Protein AF-A0A5C2LKW9-F1 (afdb_monomer_lite)

Organism: Klebsiella pneumoniae (NCBI:txid573)

Sequence (84 aa):
MADLDDIKEGKDFGIDRPQQNTLYTLKGCGSLDWGMQSRLARIFNPHSNRLVMLAFDHGYFRGQPPGWSVSTCRLRRCLPTPTC

Foldseek 3Di:
DDDPPPPPPDDDPVPVDDDDDDAQPQPPCRPPDPVVSVVLCVQAPSVPRDHDDDDDCVCVPPPDDPPCPPVPPPVVVVDPDDDD

Secondary structure (DSSP, 8-state):
---GGGGSSS----TTSPPPPPP--STT-TTS-HHHHHHHHHHS-TTT---------THHHH---TT-TTHHHHGGGTSPP---

Radius of gyration: 24.99 Å; chains: 1; bounding box: 48×21×79 Å

Structure (mmCIF, N/CA/C/O backbone):
data_AF-A0A5C2LKW9-F1
#
_entry.id   AF-A0A5C2LKW9-F1
#
loop_
_atom_site.group_PDB
_atom_site.id
_atom_site.type_symbol
_atom_site.label_atom_id
_atom_site.label_alt_id
_atom_site.label_comp_id
_atom_site.label_asym_id
_atom_site.label_entity_id
_atom_site.label_seq_id
_atom_site.pdbx_PDB_ins_code
_atom_site.Cartn_x
_atom_site.Cartn_y
_atom_site.Cartn_z
_atom_site.occupancy
_atom_site.B_iso_or_equiv
_atom_site.auth_seq_id
_atom_site.auth_comp_id
_atom_site.auth_asym_id
_atom_site.auth_atom_id
_atom_site.pdbx_PDB_model_num
ATOM 1 N N . MET A 1 1 ? -12.188 -9.359 55.045 1.00 45.78 1 MET A N 1
ATOM 2 C CA . MET A 1 1 ? -12.158 -9.618 53.593 1.00 45.78 1 MET A CA 1
ATOM 3 C C . MET A 1 1 ? -11.861 -8.281 52.957 1.00 45.78 1 MET A C 1
ATOM 5 O O . MET A 1 1 ? -12.633 -7.369 53.198 1.00 45.78 1 MET A O 1
ATOM 9 N N . ALA A 1 2 ? -10.687 -8.126 52.344 1.00 48.28 2 ALA A N 1
ATOM 10 C CA . ALA A 1 2 ? -10.270 -6.854 51.765 1.00 48.28 2 ALA A CA 1
ATOM 11 C C .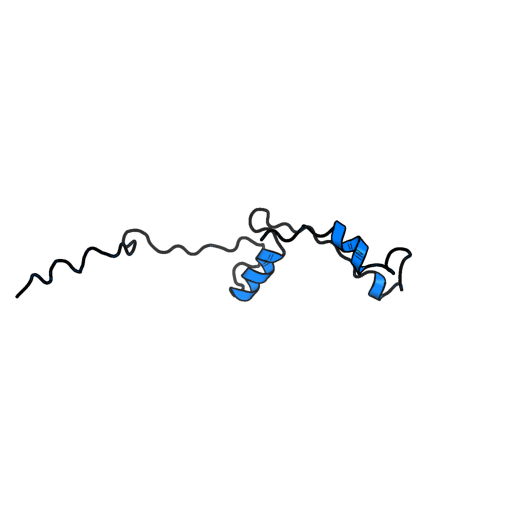 ALA A 1 2 ? -11.112 -6.551 50.521 1.00 48.28 2 ALA A C 1
ATOM 13 O O . ALA A 1 2 ? -11.378 -7.464 49.735 1.00 48.28 2 ALA A O 1
ATOM 14 N N . ASP A 1 3 ? -11.534 -5.294 50.421 1.00 54.34 3 ASP A N 1
ATOM 15 C CA . ASP A 1 3 ? -12.280 -4.684 49.329 1.00 54.34 3 ASP A CA 1
ATOM 16 C C . ASP A 1 3 ? -11.812 -5.179 47.958 1.00 54.34 3 ASP A C 1
ATOM 18 O O . ASP A 1 3 ? -10.675 -4.978 47.535 1.00 54.34 3 ASP A O 1
ATOM 22 N N . LEU A 1 4 ? -12.724 -5.848 47.257 1.00 58.81 4 LEU A N 1
ATOM 23 C CA . LEU A 1 4 ? -12.558 -6.289 45.871 1.00 58.81 4 LEU A CA 1
ATOM 24 C C . LEU A 1 4 ? -12.828 -5.146 44.871 1.00 58.81 4 LEU A C 1
ATOM 26 O O . LEU A 1 4 ? -12.870 -5.389 43.663 1.00 58.81 4 LEU A O 1
ATOM 30 N N . ASP A 1 5 ? -13.009 -3.917 45.363 1.00 53.66 5 ASP A N 1
ATOM 31 C CA . ASP A 1 5 ? -13.425 -2.750 44.582 1.00 53.66 5 ASP A CA 1
ATOM 32 C C . ASP A 1 5 ? -12.253 -1.970 43.953 1.00 53.66 5 ASP A C 1
ATOM 34 O O . ASP A 1 5 ? -12.471 -1.178 43.042 1.00 53.66 5 ASP A O 1
ATOM 38 N N . ASP A 1 6 ? -10.999 -2.271 44.314 1.00 51.44 6 ASP A N 1
ATOM 39 C CA . ASP A 1 6 ? -9.805 -1.543 43.835 1.00 51.44 6 ASP A CA 1
ATOM 40 C C . ASP A 1 6 ? -9.199 -2.064 42.509 1.00 51.44 6 ASP A C 1
ATOM 42 O O . ASP A 1 6 ? -8.163 -1.587 42.047 1.00 51.44 6 ASP A O 1
ATOM 46 N N . ILE A 1 7 ? -9.800 -3.072 41.859 1.00 53.69 7 ILE A N 1
ATOM 47 C CA . ILE A 1 7 ? -9.172 -3.763 40.703 1.00 53.69 7 ILE A CA 1
ATOM 48 C C . ILE A 1 7 ? -9.829 -3.408 39.351 1.00 53.69 7 ILE A C 1
ATOM 50 O O . ILE A 1 7 ? -9.372 -3.852 38.295 1.00 53.69 7 ILE A O 1
ATOM 54 N N . LYS A 1 8 ? -10.885 -2.583 39.320 1.00 56.41 8 LYS A N 1
ATOM 55 C CA . LYS A 1 8 ? -11.636 -2.320 38.071 1.00 56.41 8 LYS A CA 1
ATOM 56 C C . LYS A 1 8 ? -11.273 -1.032 37.322 1.00 56.41 8 LYS A C 1
ATOM 58 O O . LYS A 1 8 ? -11.563 -0.951 36.130 1.00 56.41 8 LYS A O 1
ATOM 63 N N . GLU A 1 9 ? -10.579 -0.077 37.933 1.00 60.06 9 GLU A N 1
ATOM 64 C CA . GLU A 1 9 ? -10.336 1.260 37.353 1.00 60.06 9 GLU A CA 1
ATOM 65 C C . GLU A 1 9 ? -9.007 1.389 36.583 1.00 60.06 9 GLU A C 1
ATOM 67 O O . GLU A 1 9 ? -8.284 2.371 36.709 1.00 60.06 9 GLU A O 1
ATOM 72 N N . GLY A 1 10 ? -8.635 0.385 35.783 1.00 62.75 10 GLY A N 1
ATOM 73 C CA . GLY A 1 10 ? -7.297 0.343 35.168 1.00 62.75 10 GLY A CA 1
ATOM 74 C C . GLY A 1 10 ? -7.223 0.351 33.643 1.00 62.75 10 GLY A C 1
ATOM 75 O O . GLY A 1 10 ? -6.116 0.370 33.104 1.00 62.75 10 GLY A O 1
ATOM 76 N N . LYS A 1 11 ? -8.342 0.259 32.917 1.00 69.31 11 LYS A N 1
ATOM 77 C CA . LYS A 1 11 ? -8.309 0.125 31.451 1.00 69.31 11 LYS A CA 1
ATOM 78 C C . LYS A 1 11 ? -9.371 0.995 30.790 1.00 69.31 11 LYS A C 1
ATOM 80 O O . LYS A 1 11 ? -10.553 0.673 30.815 1.00 69.31 11 LYS A O 1
ATOM 85 N N . ASP A 1 12 ? -8.917 2.080 30.172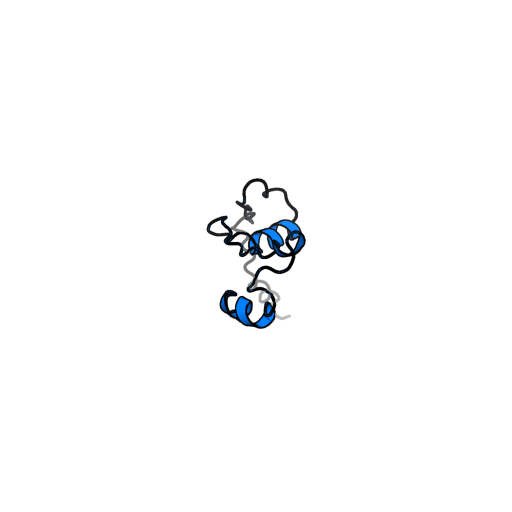 1.00 77.06 12 ASP A N 1
ATOM 86 C CA . ASP A 1 12 ? -9.706 2.844 29.212 1.00 77.06 12 ASP A CA 1
ATOM 87 C C . ASP A 1 12 ? -9.800 2.037 27.908 1.00 77.06 12 ASP A C 1
ATOM 89 O O . ASP A 1 12 ? -8.829 1.897 27.162 1.00 77.06 12 ASP A O 1
ATOM 93 N N . PHE A 1 13 ? -10.968 1.438 27.675 1.00 77.31 13 PHE A N 1
ATOM 94 C CA . PHE A 1 13 ? -11.264 0.662 26.470 1.00 77.31 13 PHE A CA 1
ATOM 95 C C . PHE A 1 13 ? -11.810 1.530 25.329 1.00 77.31 13 PHE A C 1
ATOM 97 O O . PHE A 1 13 ? -12.157 0.991 24.278 1.00 77.31 13 PHE A O 1
ATOM 104 N N . GLY A 1 14 ? -11.913 2.852 25.520 1.00 80.38 14 GLY A N 1
ATOM 105 C CA . GLY A 1 14 ? -12.426 3.767 24.505 1.00 80.38 14 GLY A CA 1
ATOM 106 C C . GLY A 1 14 ? -13.872 3.472 24.102 1.00 80.38 14 GLY A C 1
ATOM 107 O O . GLY A 1 14 ? -14.200 3.590 22.926 1.00 80.38 14 GLY A O 1
ATOM 108 N N . ILE A 1 15 ? -14.728 3.080 25.055 1.00 81.50 15 ILE A N 1
ATOM 109 C CA . ILE A 1 15 ? -16.130 2.670 24.823 1.00 81.50 15 ILE A CA 1
ATOM 110 C C . ILE A 1 15 ? -16.934 3.777 24.112 1.00 81.50 15 ILE A C 1
ATOM 112 O O . ILE A 1 15 ? -17.813 3.486 23.304 1.00 81.50 15 ILE A O 1
ATOM 116 N N . ASP A 1 16 ? -16.569 5.042 24.334 1.00 86.81 16 ASP A N 1
ATOM 117 C CA . ASP A 1 16 ? -17.198 6.211 23.709 1.00 86.81 16 ASP A CA 1
ATOM 118 C C . ASP A 1 16 ? -16.758 6.459 22.253 1.00 86.81 16 ASP A C 1
ATOM 120 O O . ASP A 1 16 ? -17.308 7.330 21.574 1.00 86.81 16 ASP A O 1
ATOM 124 N N . ARG A 1 17 ? -15.746 5.735 21.750 1.00 84.00 17 ARG A N 1
ATOM 125 C CA . ARG A 1 17 ? -15.197 5.922 20.400 1.00 84.00 17 ARG A CA 1
ATOM 126 C C . ARG A 1 17 ? -15.344 4.643 19.575 1.00 84.00 17 ARG A C 1
ATOM 128 O O . ARG A 1 17 ? -14.589 3.694 19.781 1.00 84.00 17 ARG A O 1
ATOM 135 N N . PRO A 1 18 ? -16.250 4.609 18.583 1.00 86.56 18 PRO A N 1
ATOM 136 C CA . PRO A 1 18 ? -16.360 3.451 17.708 1.00 86.56 18 PRO A CA 1
ATOM 137 C C . PRO A 1 18 ? -15.069 3.265 16.901 1.00 86.56 18 PRO A C 1
ATOM 139 O O . PRO A 1 18 ? -14.517 4.230 16.365 1.00 86.56 18 PRO A O 1
ATOM 142 N N . GLN A 1 19 ? -14.612 2.017 16.779 1.00 84.56 19 GLN A N 1
ATOM 143 C CA . GLN A 1 19 ? -13.476 1.659 15.934 1.00 84.56 19 GLN A CA 1
ATOM 144 C C . GLN A 1 19 ? -13.756 2.069 14.481 1.00 84.56 19 GLN A C 1
ATOM 146 O O . GLN A 1 19 ? -14.747 1.656 13.883 1.00 84.56 19 GLN A O 1
ATOM 151 N N . GLN A 1 20 ? -12.860 2.869 13.906 1.00 85.00 20 GLN A N 1
ATOM 152 C CA . GLN A 1 20 ? -12.924 3.291 12.509 1.00 85.00 20 GLN A CA 1
ATOM 153 C C . GLN A 1 20 ? -11.924 2.487 11.680 1.00 85.00 20 GLN A C 1
ATOM 155 O O . GLN A 1 20 ? -10.792 2.264 12.110 1.00 85.00 20 GLN A O 1
ATOM 160 N N . ASN A 1 21 ? -12.329 2.066 10.481 1.00 81.50 21 ASN A N 1
ATOM 161 C CA . ASN A 1 21 ? -11.412 1.441 9.534 1.00 81.50 21 ASN A CA 1
ATOM 162 C C . ASN A 1 21 ? -10.657 2.517 8.744 1.00 81.50 21 ASN A C 1
ATOM 164 O O . ASN A 1 21 ? -11.259 3.476 8.257 1.00 81.50 21 ASN A O 1
ATOM 168 N N . THR A 1 22 ? -9.346 2.354 8.586 1.00 79.12 22 THR A N 1
ATOM 169 C CA . THR A 1 22 ? -8.538 3.241 7.748 1.00 79.12 22 THR A CA 1
ATOM 170 C C . THR A 1 22 ? -8.605 2.776 6.296 1.00 79.12 22 THR A C 1
ATOM 172 O O . THR A 1 22 ? -8.298 1.634 5.962 1.00 79.12 22 THR A O 1
ATOM 175 N N . LEU A 1 23 ? -9.039 3.666 5.403 1.00 79.25 23 LEU A N 1
ATOM 176 C CA . LEU A 1 23 ? -9.166 3.350 3.982 1.00 79.25 23 LEU A CA 1
ATOM 177 C C . LEU A 1 23 ? -7.806 3.433 3.282 1.00 79.25 23 LEU A C 1
ATOM 179 O O . LEU A 1 23 ? -7.075 4.414 3.433 1.00 79.25 23 LEU A O 1
ATOM 183 N N . TYR A 1 24 ? -7.498 2.438 2.450 1.00 79.62 24 TYR A N 1
ATOM 184 C CA . TYR A 1 24 ? -6.350 2.495 1.551 1.00 79.62 24 TYR A CA 1
ATOM 185 C C . TYR A 1 24 ? -6.707 3.312 0.303 1.00 79.62 24 TYR A C 1
ATOM 187 O O . TYR A 1 24 ? -7.557 2.917 -0.495 1.00 79.62 24 TYR A O 1
ATOM 195 N N . THR A 1 25 ? -6.077 4.478 0.147 1.00 83.81 25 THR A N 1
ATOM 196 C CA . THR A 1 25 ? -6.456 5.491 -0.858 1.00 83.81 25 THR A CA 1
ATOM 197 C C . THR A 1 25 ? -5.822 5.277 -2.233 1.00 83.81 25 THR A C 1
ATOM 199 O O . THR A 1 25 ? -6.149 5.998 -3.180 1.00 83.81 25 THR A O 1
ATOM 202 N N . LEU A 1 26 ? -4.930 4.290 -2.379 1.00 81.81 26 LEU A N 1
ATOM 203 C CA . LEU A 1 26 ? -4.299 3.996 -3.660 1.00 81.81 26 LEU A CA 1
ATOM 204 C C . LEU A 1 26 ? -5.348 3.492 -4.661 1.00 81.81 26 LEU A C 1
ATOM 206 O O . LEU A 1 26 ? -6.137 2.585 -4.381 1.00 81.81 26 LEU A O 1
ATOM 210 N N . LYS A 1 27 ? -5.336 4.085 -5.859 1.00 82.44 27 LYS A N 1
ATOM 211 C CA . LYS A 1 27 ? -6.320 3.823 -6.914 1.00 82.44 27 LYS A CA 1
ATOM 212 C C . LYS A 1 27 ? -6.459 2.320 -7.187 1.00 82.44 27 LYS A C 1
ATOM 214 O O . LYS A 1 27 ? -5.481 1.644 -7.491 1.00 82.44 27 LYS A O 1
ATOM 219 N N . GLY A 1 28 ? -7.691 1.814 -7.100 1.00 81.19 28 GLY A N 1
ATOM 220 C CA . GLY A 1 28 ? -8.025 0.418 -7.409 1.00 81.19 28 GLY A CA 1
ATOM 221 C C . GLY A 1 28 ? -7.539 -0.618 -6.390 1.00 81.19 28 GLY A C 1
ATOM 222 O O . GLY A 1 28 ? -7.735 -1.806 -6.612 1.00 81.19 28 GLY A O 1
ATOM 223 N N . CYS A 1 29 ? -6.939 -0.196 -5.273 1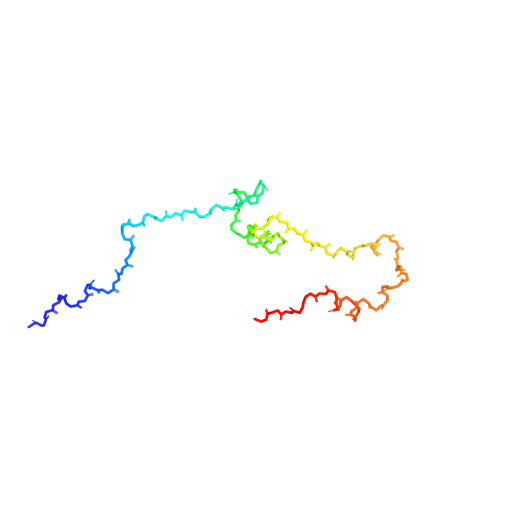.00 82.31 29 CYS A N 1
ATOM 224 C CA . CYS A 1 29 ? -6.315 -1.098 -4.302 1.00 82.31 29 CYS A CA 1
ATOM 225 C C . CYS A 1 29 ? -7.086 -1.218 -2.975 1.00 82.31 29 CYS A C 1
ATOM 227 O O . CYS A 1 29 ? -6.594 -1.842 -2.039 1.00 82.31 29 CYS A O 1
ATOM 229 N N . GLY A 1 30 ? -8.293 -0.650 -2.883 1.00 79.38 30 GLY A N 1
ATOM 230 C CA . GLY A 1 30 ? -9.074 -0.590 -1.639 1.00 79.38 30 GLY A CA 1
ATOM 231 C C . GLY A 1 30 ? -9.652 -1.927 -1.150 1.00 79.38 30 GLY A C 1
ATOM 232 O O . GLY A 1 30 ? -10.018 -2.028 0.013 1.00 79.38 30 GLY A O 1
ATOM 233 N N . SER A 1 31 ? -9.710 -2.952 -2.009 1.00 82.25 31 SER A N 1
ATOM 234 C CA . SER A 1 31 ? -10.221 -4.299 -1.679 1.00 82.25 31 SER A CA 1
ATOM 235 C C . SER A 1 31 ? -9.120 -5.371 -1.662 1.00 82.25 31 SER A C 1
ATOM 237 O O . SER A 1 31 ? -9.412 -6.566 -1.707 1.00 82.25 31 SER A O 1
ATOM 239 N N . LEU A 1 32 ? -7.848 -4.963 -1.657 1.00 83.44 32 LEU A N 1
ATOM 240 C CA . LEU A 1 32 ? -6.725 -5.895 -1.567 1.00 83.44 32 LEU A CA 1
ATOM 241 C C . LEU A 1 32 ? -6.505 -6.343 -0.122 1.00 83.44 32 LEU A C 1
ATOM 243 O O . LEU A 1 32 ? -6.708 -5.565 0.804 1.00 83.44 32 LEU A O 1
ATOM 247 N N . ASP A 1 33 ? -6.024 -7.571 0.051 1.00 84.88 33 ASP A N 1
ATOM 248 C CA . ASP A 1 33 ? -5.614 -8.091 1.355 1.00 84.88 33 ASP A CA 1
ATOM 249 C C . ASP A 1 33 ? -4.480 -7.244 1.967 1.00 84.88 33 ASP A C 1
ATOM 251 O O . ASP A 1 33 ? -3.687 -6.621 1.243 1.00 84.88 33 ASP A O 1
ATOM 255 N N . TRP A 1 34 ? -4.361 -7.239 3.296 1.00 86.06 34 TRP A N 1
ATOM 256 C CA . TRP A 1 34 ? -3.402 -6.396 4.017 1.00 86.06 34 TRP A CA 1
ATOM 257 C C . TRP A 1 34 ? -1.964 -6.610 3.526 1.00 86.06 34 TRP A C 1
ATOM 259 O O . TRP A 1 34 ? -1.205 -5.657 3.340 1.00 86.06 34 TRP A O 1
ATOM 269 N N . GLY A 1 35 ? -1.598 -7.859 3.216 1.00 88.00 35 GLY A N 1
ATOM 270 C CA . GLY A 1 35 ? -0.265 -8.192 2.707 1.00 88.00 35 GLY A CA 1
ATOM 271 C C . GLY A 1 35 ? 0.052 -7.582 1.334 1.00 88.00 35 GLY A C 1
ATOM 272 O O . GLY A 1 35 ? 1.217 -7.324 1.022 1.00 88.00 35 GLY A O 1
ATOM 273 N N . MET A 1 36 ? -0.957 -7.334 0.497 1.00 86.81 36 MET A N 1
ATOM 274 C CA . MET A 1 36 ? -0.778 -6.634 -0.779 1.00 86.81 36 MET A CA 1
ATOM 275 C C . MET A 1 36 ? -0.727 -5.119 -0.573 1.00 86.81 36 MET A C 1
ATOM 277 O O . MET A 1 36 ? 0.169 -4.470 -1.117 1.00 86.81 36 MET A O 1
ATOM 281 N N . GLN A 1 37 ? -1.600 -4.570 0.275 1.00 85.56 37 GLN A N 1
ATOM 282 C CA . GLN A 1 37 ? -1.585 -3.143 0.617 1.00 85.56 37 GLN A CA 1
ATOM 283 C C . GLN A 1 37 ? -0.252 -2.720 1.259 1.00 85.56 37 GLN A C 1
ATOM 285 O O . GLN A 1 37 ? 0.322 -1.702 0.876 1.00 85.56 37 GLN A O 1
ATOM 290 N N . SER A 1 38 ? 0.302 -3.541 2.158 1.00 87.81 38 SER A N 1
ATOM 291 C CA . SER A 1 38 ? 1.596 -3.297 2.813 1.00 87.81 38 SER A CA 1
ATOM 292 C C . SER A 1 38 ? 2.762 -3.239 1.815 1.00 87.81 38 SER A C 1
ATOM 294 O O . SER A 1 38 ? 3.616 -2.354 1.888 1.00 87.81 38 SER A O 1
ATOM 296 N N . ARG A 1 39 ? 2.785 -4.136 0.819 1.00 87.62 39 ARG A N 1
ATOM 297 C CA . ARG A 1 39 ? 3.811 -4.108 -0.240 1.00 87.62 39 ARG A CA 1
ATOM 298 C C . ARG A 1 39 ? 3.668 -2.879 -1.132 1.00 87.62 39 ARG A C 1
ATOM 300 O O . ARG A 1 39 ? 4.669 -2.236 -1.439 1.00 87.62 39 ARG A O 1
ATOM 307 N N . LEU A 1 40 ? 2.440 -2.532 -1.514 1.00 86.50 40 LEU A N 1
ATOM 308 C CA . LEU A 1 40 ? 2.168 -1.363 -2.348 1.00 86.50 40 LEU A CA 1
ATOM 309 C C . LEU A 1 40 ? 2.497 -0.051 -1.627 1.00 86.50 40 LEU A C 1
ATOM 311 O O . LEU A 1 40 ? 3.038 0.848 -2.260 1.00 86.50 40 LEU A O 1
ATOM 315 N N . ALA A 1 41 ? 2.284 0.037 -0.312 1.00 86.06 41 ALA A N 1
ATOM 316 C CA . ALA A 1 41 ? 2.662 1.198 0.499 1.00 86.06 41 ALA A CA 1
ATOM 317 C C . ALA A 1 41 ? 4.186 1.423 0.603 1.00 86.06 41 ALA A C 1
ATOM 319 O O . ALA A 1 41 ? 4.625 2.517 0.944 1.00 86.06 41 ALA A O 1
ATOM 320 N N . ARG A 1 42 ? 5.011 0.407 0.307 1.00 85.81 42 ARG A N 1
ATOM 321 C CA . ARG A 1 42 ? 6.478 0.559 0.211 1.00 85.81 42 ARG A CA 1
ATOM 322 C C . ARG A 1 42 ? 6.931 1.063 -1.157 1.00 85.81 42 ARG A C 1
ATOM 324 O O . ARG A 1 42 ? 8.029 1.595 -1.276 1.00 85.81 42 ARG A O 1
ATOM 331 N N . ILE A 1 43 ? 6.109 0.847 -2.178 1.00 86.56 43 ILE A N 1
ATOM 332 C CA . ILE A 1 43 ? 6.360 1.276 -3.554 1.00 86.56 43 ILE A CA 1
ATOM 333 C C . ILE A 1 43 ? 5.828 2.705 -3.718 1.00 86.56 43 ILE A C 1
ATOM 335 O O . ILE A 1 43 ? 6.564 3.624 -4.055 1.00 86.56 43 ILE A O 1
ATOM 339 N N . PHE A 1 44 ? 4.553 2.920 -3.424 1.00 86.31 44 PHE A N 1
ATOM 340 C CA . PHE A 1 44 ? 3.917 4.227 -3.503 1.00 86.31 44 PHE A CA 1
ATOM 341 C C . PHE A 1 44 ? 3.961 4.905 -2.142 1.00 86.31 44 PHE A C 1
ATOM 343 O O . PHE A 1 44 ? 3.542 4.323 -1.144 1.00 86.31 44 PHE A O 1
ATOM 350 N N . ASN A 1 45 ? 4.420 6.154 -2.101 1.00 84.38 45 ASN A N 1
ATOM 351 C CA . ASN A 1 45 ? 4.381 6.936 -0.872 1.00 84.38 45 ASN A CA 1
ATOM 352 C C . ASN A 1 45 ? 2.908 7.139 -0.447 1.00 84.38 45 ASN A C 1
ATOM 354 O O . ASN A 1 45 ? 2.150 7.710 -1.234 1.00 84.38 45 ASN A O 1
ATOM 358 N N . PRO A 1 46 ? 2.491 6.729 0.768 1.00 81.19 46 PRO A N 1
ATOM 359 C CA . PRO A 1 46 ? 1.088 6.772 1.195 1.00 81.19 46 PRO A CA 1
ATOM 360 C C . PRO A 1 46 ? 0.515 8.194 1.313 1.00 81.19 46 PRO A C 1
ATOM 362 O O . PRO A 1 46 ? -0.700 8.363 1.277 1.00 81.19 46 PRO A O 1
ATOM 365 N N . HIS A 1 47 ? 1.363 9.224 1.421 1.00 83.94 47 HIS A N 1
ATOM 366 C CA . HIS A 1 47 ? 0.922 10.621 1.465 1.00 83.94 47 HIS A CA 1
ATOM 367 C C . HIS A 1 47 ? 0.639 11.195 0.075 1.00 83.94 47 HIS A C 1
ATOM 369 O O . HIS A 1 47 ? -0.283 11.989 -0.092 1.00 83.94 47 HIS A O 1
ATOM 375 N N . SER A 1 48 ? 1.444 10.826 -0.927 1.00 83.88 48 SER A N 1
ATOM 376 C CA . SER A 1 48 ? 1.368 11.411 -2.274 1.00 83.88 48 SER A CA 1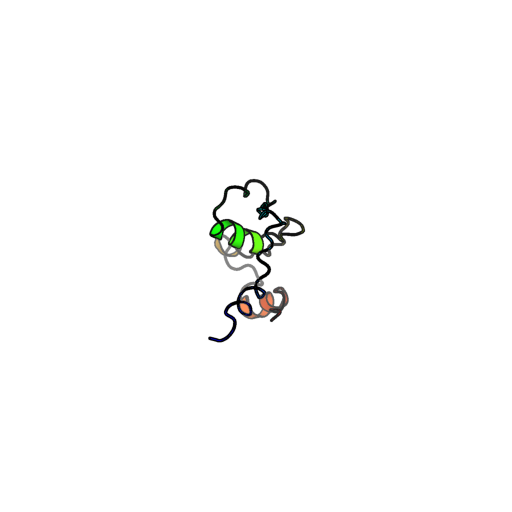
ATOM 377 C C . SER A 1 48 ? 0.807 10.464 -3.335 1.00 83.88 48 SER A C 1
ATOM 379 O O . SER A 1 48 ? 0.516 10.915 -4.443 1.00 83.88 48 SER A O 1
ATOM 381 N N . ASN A 1 49 ? 0.658 9.172 -3.020 1.00 83.38 49 ASN A N 1
ATOM 382 C CA . ASN A 1 49 ? 0.277 8.088 -3.931 1.00 83.38 49 ASN A CA 1
ATOM 383 C C . ASN A 1 49 ? 1.134 8.030 -5.211 1.00 83.38 49 ASN A C 1
ATOM 385 O O . ASN A 1 49 ? 0.676 7.604 -6.272 1.00 83.38 49 ASN A O 1
ATOM 389 N N . ARG A 1 50 ? 2.394 8.474 -5.120 1.00 84.75 50 ARG A N 1
ATOM 390 C CA 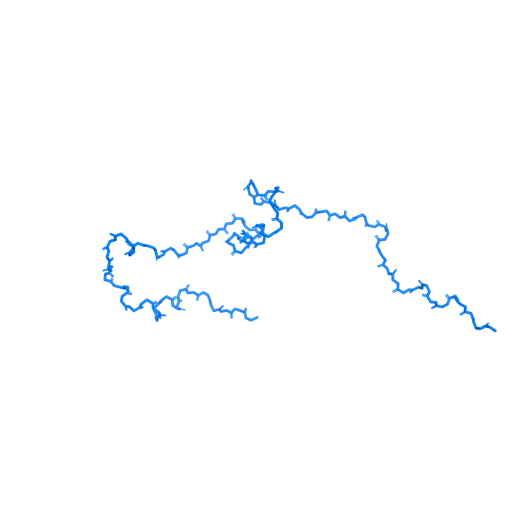. ARG A 1 50 ? 3.365 8.510 -6.224 1.00 84.75 50 ARG A CA 1
ATOM 391 C C . ARG A 1 50 ? 4.615 7.708 -5.870 1.00 84.75 50 ARG A C 1
ATOM 393 O O . ARG A 1 50 ? 4.944 7.527 -4.699 1.00 84.75 50 ARG A O 1
ATOM 400 N N . LEU A 1 51 ? 5.308 7.253 -6.908 1.00 87.06 51 LEU A N 1
ATOM 401 C CA . LEU A 1 51 ? 6.544 6.477 -6.844 1.00 87.06 51 LEU A CA 1
ATOM 402 C C . LEU A 1 51 ? 7.591 7.153 -7.735 1.00 87.06 51 LEU A C 1
ATOM 404 O O . LEU A 1 51 ? 7.287 7.537 -8.864 1.00 87.06 51 LEU A O 1
ATOM 408 N N . VAL A 1 52 ? 8.830 7.228 -7.250 1.00 84.88 52 VAL A N 1
ATOM 409 C CA . VAL A 1 52 ? 10.016 7.459 -8.084 1.00 84.88 52 VAL A CA 1
ATOM 410 C C . VAL A 1 52 ? 10.804 6.155 -8.097 1.00 84.88 52 VAL A C 1
ATOM 412 O O . VAL A 1 52 ? 11.362 5.762 -7.076 1.00 84.88 52 VAL A O 1
ATOM 415 N N . MET A 1 53 ? 10.806 5.459 -9.235 1.00 87.00 53 MET A N 1
ATOM 416 C CA . MET A 1 53 ? 11.484 4.173 -9.396 1.00 87.00 53 MET A CA 1
ATOM 417 C C . MET A 1 53 ? 12.687 4.330 -10.312 1.00 87.00 53 MET A C 1
ATOM 419 O O . MET A 1 53 ? 12.569 4.791 -11.445 1.00 87.00 53 MET A O 1
ATOM 423 N N . LEU A 1 54 ? 13.846 3.920 -9.813 1.00 87.31 54 LEU A N 1
ATOM 424 C CA . LEU A 1 54 ? 15.071 3.884 -10.587 1.00 87.31 54 LEU A CA 1
ATOM 425 C C . LEU A 1 54 ? 15.190 2.507 -11.254 1.00 87.31 54 LEU A C 1
ATOM 427 O O . LEU A 1 54 ? 15.552 1.526 -10.605 1.00 87.31 54 LEU A O 1
ATOM 431 N N . ALA A 1 55 ? 14.815 2.432 -12.531 1.00 80.31 55 ALA A N 1
ATOM 432 C CA . ALA A 1 55 ? 14.803 1.194 -13.303 1.00 80.31 55 ALA A CA 1
ATOM 433 C C . ALA A 1 55 ? 16.153 0.951 -13.994 1.00 80.31 55 ALA A C 1
ATOM 435 O O . ALA A 1 55 ? 16.681 1.806 -14.704 1.00 80.31 55 ALA A O 1
ATOM 436 N N . PHE A 1 56 ? 16.700 -0.241 -13.776 1.00 75.81 56 PHE A N 1
ATOM 437 C CA . PHE A 1 56 ? 17.954 -0.708 -14.353 1.00 75.81 56 PHE A CA 1
ATOM 438 C C . PHE A 1 56 ? 17.777 -2.159 -14.822 1.00 75.81 56 PHE A C 1
ATOM 440 O O . PHE A 1 56 ? 18.452 -3.077 -14.364 1.00 75.81 56 PHE A O 1
ATOM 447 N N . ASP A 1 57 ? 16.884 -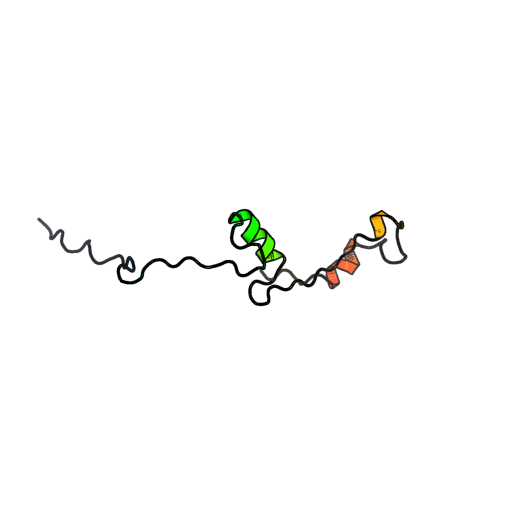2.362 -15.780 1.00 78.69 57 ASP A N 1
ATOM 448 C CA . ASP A 1 57 ? 16.590 -3.648 -16.428 1.00 78.69 57 ASP A CA 1
ATOM 449 C C . ASP A 1 57 ? 17.043 -3.687 -17.904 1.00 78.69 57 ASP A C 1
ATOM 451 O O . ASP A 1 57 ? 17.087 -4.744 -18.528 1.00 78.69 57 ASP A O 1
ATOM 455 N N . HIS A 1 58 ? 17.482 -2.553 -18.462 1.00 70.88 58 HIS A N 1
ATOM 456 C CA . HIS A 1 58 ? 17.881 -2.417 -19.871 1.00 70.88 58 HIS A CA 1
ATOM 457 C C . HIS A 1 58 ? 19.017 -3.340 -20.342 1.00 70.88 58 HIS A C 1
ATOM 459 O O . HIS A 1 58 ? 19.145 -3.574 -21.545 1.00 70.88 58 HIS A O 1
ATOM 465 N N . GLY A 1 59 ? 19.835 -3.862 -19.424 1.00 62.75 59 GLY A N 1
ATOM 466 C CA . GLY A 1 59 ? 20.879 -4.841 -19.738 1.00 62.75 59 GLY A CA 1
ATOM 467 C C . GLY A 1 59 ? 20.340 -6.231 -20.095 1.00 62.75 59 GLY A C 1
ATOM 468 O O . GLY A 1 59 ? 21.085 -7.026 -20.659 1.00 62.75 59 GLY A O 1
ATOM 469 N N . TYR A 1 60 ? 19.063 -6.520 -19.814 1.00 63.28 60 TYR A N 1
ATOM 470 C CA . TYR A 1 60 ? 18.468 -7.837 -20.056 1.00 63.28 60 TYR A CA 1
ATOM 471 C C . TYR A 1 60 ? 18.369 -8.182 -21.552 1.00 63.28 60 TYR A C 1
ATOM 473 O O . TYR A 1 60 ? 18.603 -9.323 -21.932 1.00 63.28 60 TYR A O 1
ATOM 481 N N . PHE A 1 61 ? 18.098 -7.192 -22.413 1.00 62.28 61 PHE A N 1
ATOM 482 C CA . PHE A 1 61 ? 17.954 -7.403 -23.863 1.00 62.28 61 PHE A CA 1
ATOM 483 C C . PHE A 1 61 ? 19.103 -6.830 -24.710 1.00 62.28 61 PHE A C 1
ATOM 485 O O . PHE A 1 61 ? 19.297 -7.279 -25.836 1.00 62.28 61 PHE A O 1
ATOM 492 N N . ARG A 1 62 ? 19.850 -5.823 -24.221 1.00 59.91 62 ARG A N 1
ATOM 493 C CA . ARG A 1 62 ? 20.810 -5.044 -25.041 1.00 59.91 62 ARG A CA 1
ATOM 494 C C . ARG A 1 62 ? 22.293 -5.345 -24.788 1.00 59.91 62 ARG A C 1
ATOM 496 O O . ARG A 1 62 ? 23.146 -4.648 -25.333 1.00 59.91 62 ARG A O 1
ATOM 503 N N . GLY A 1 63 ? 22.618 -6.360 -23.983 1.00 64.31 63 GLY A N 1
ATOM 504 C CA . GLY A 1 63 ? 23.986 -6.538 -23.481 1.00 64.31 63 GLY A CA 1
ATOM 505 C C . GLY A 1 63 ? 24.421 -5.351 -22.610 1.00 64.31 63 GLY A C 1
ATOM 506 O O . GLY A 1 63 ? 23.642 -4.431 -22.367 1.00 64.31 63 GLY A O 1
ATOM 507 N N . GLN A 1 64 ? 25.646 -5.373 -22.079 1.00 49.72 64 GLN A N 1
ATOM 508 C CA . GLN A 1 64 ? 26.108 -4.341 -21.143 1.00 49.72 64 GLN A CA 1
ATOM 509 C C . GLN A 1 64 ? 26.338 -2.996 -21.859 1.00 49.72 64 GLN A C 1
ATOM 511 O O . GLN A 1 64 ? 27.278 -2.893 -22.648 1.00 49.72 64 GLN A O 1
ATOM 516 N N . PRO A 1 65 ? 25.552 -1.937 -21.572 1.00 58.56 65 PRO A N 1
ATOM 517 C CA . PRO A 1 65 ? 25.902 -0.599 -22.029 1.00 58.56 65 PRO A CA 1
ATOM 518 C C . PRO A 1 65 ? 27.166 -0.111 -21.289 1.00 58.56 65 PRO A C 1
ATOM 520 O O . PRO A 1 65 ? 27.381 -0.484 -20.125 1.00 58.56 65 PRO A O 1
ATOM 523 N N . PRO A 1 66 ? 28.007 0.733 -21.916 1.00 52.69 66 PRO A N 1
ATOM 524 C CA . PRO A 1 66 ? 29.207 1.274 -21.281 1.00 52.69 66 PRO A CA 1
ATOM 525 C C . PRO A 1 66 ? 28.812 2.079 -20.031 1.00 52.69 66 PRO A C 1
ATOM 527 O O . PRO A 1 66 ? 28.220 3.150 -20.126 1.00 52.69 66 PRO A O 1
ATOM 530 N N . GLY A 1 67 ? 29.083 1.523 -18.846 1.00 56.72 67 GLY A N 1
ATOM 531 C CA . GLY A 1 67 ? 28.676 2.087 -17.551 1.00 56.72 67 GLY A CA 1
ATOM 532 C C . GLY A 1 67 ? 28.167 1.065 -16.528 1.00 56.72 67 GLY A C 1
ATOM 533 O O . GLY A 1 67 ? 28.097 1.390 -15.344 1.00 56.72 67 GLY A O 1
ATOM 534 N N . TRP A 1 68 ? 27.859 -0.170 -16.948 1.00 51.59 68 TRP A N 1
ATOM 535 C CA . TRP A 1 68 ? 27.282 -1.193 -16.062 1.00 51.59 68 TRP A CA 1
ATOM 536 C C . TRP A 1 68 ? 28.281 -2.182 -15.449 1.00 51.59 68 TRP A C 1
ATOM 538 O O . TRP A 1 68 ? 27.922 -2.867 -14.498 1.00 51.59 68 TRP A O 1
ATOM 548 N N . SER A 1 69 ? 29.530 -2.275 -15.920 1.00 47.97 69 SER A N 1
ATOM 549 C CA . SER A 1 69 ? 30.448 -3.331 -15.440 1.00 47.97 69 SER A CA 1
ATOM 550 C C . SER A 1 69 ? 30.864 -3.187 -13.965 1.00 47.97 69 SER A C 1
ATOM 552 O O . SER A 1 69 ? 31.361 -4.136 -13.369 1.00 47.97 69 SER A O 1
ATOM 554 N N . VAL A 1 70 ? 30.584 -2.034 -13.343 1.00 52.16 70 VAL A N 1
ATOM 555 C CA . VAL A 1 70 ? 30.773 -1.765 -11.907 1.00 52.16 70 VAL A CA 1
ATOM 556 C C . VAL A 1 70 ? 29.431 -1.368 -11.274 1.00 52.16 70 VAL A C 1
ATOM 558 O O . VAL A 1 70 ? 29.274 -0.290 -10.695 1.00 52.16 70 VAL A O 1
ATOM 561 N N . SER A 1 71 ? 28.409 -2.213 -11.426 1.00 50.94 71 SER A N 1
ATOM 562 C CA . SER A 1 71 ? 27.047 -1.912 -10.951 1.00 50.94 71 SER A CA 1
ATOM 563 C C . SER A 1 71 ? 26.999 -1.765 -9.424 1.00 50.94 71 SER A C 1
ATOM 565 O O . SER A 1 71 ? 26.317 -0.886 -8.903 1.00 50.94 71 SER A O 1
ATOM 567 N N . THR A 1 72 ? 27.794 -2.547 -8.690 1.00 50.06 72 THR A N 1
ATOM 568 C CA . THR A 1 72 ? 27.747 -2.576 -7.219 1.00 50.06 72 THR A CA 1
ATOM 569 C C . THR A 1 72 ? 28.233 -1.277 -6.560 1.00 50.06 72 THR A C 1
ATOM 571 O O . THR A 1 72 ? 27.648 -0.848 -5.566 1.00 50.06 72 THR A O 1
ATOM 574 N N . CYS A 1 73 ? 29.257 -0.601 -7.099 1.00 44.31 73 CYS A N 1
ATOM 575 C CA . CYS A 1 73 ? 29.833 0.581 -6.434 1.00 44.31 73 CYS A CA 1
ATOM 576 C C . CYS A 1 73 ? 29.173 1.906 -6.839 1.00 44.31 73 CYS A C 1
ATOM 578 O O . CYS A 1 73 ? 29.128 2.828 -6.027 1.00 44.31 73 CYS A O 1
ATOM 580 N N . ARG A 1 74 ? 28.647 2.029 -8.068 1.00 54.75 74 ARG A N 1
ATOM 581 C CA . ARG A 1 74 ? 28.103 3.310 -8.559 1.00 54.75 74 ARG A CA 1
ATOM 582 C C . ARG A 1 74 ? 26.609 3.488 -8.248 1.00 54.75 74 ARG A C 1
ATOM 584 O O . ARG A 1 74 ? 26.213 4.600 -7.911 1.00 54.75 74 ARG A O 1
ATOM 591 N N . LEU A 1 75 ? 25.809 2.410 -8.231 1.00 56.88 75 LEU A N 1
ATOM 592 C CA . LEU A 1 75 ? 24.399 2.473 -7.800 1.00 56.88 75 LEU A CA 1
ATOM 593 C C . LEU A 1 75 ? 24.243 2.816 -6.315 1.00 56.88 75 LEU A C 1
ATOM 595 O O . LEU A 1 75 ? 23.271 3.464 -5.932 1.00 56.88 75 LEU A O 1
ATOM 599 N N . ARG A 1 76 ? 25.211 2.422 -5.480 1.00 59.62 76 ARG A N 1
ATOM 600 C CA . ARG A 1 76 ? 25.178 2.661 -4.029 1.00 59.62 76 ARG A CA 1
ATOM 601 C C . ARG A 1 76 ? 25.096 4.148 -3.669 1.00 59.62 76 ARG A C 1
ATOM 603 O O . ARG A 1 76 ? 24.649 4.474 -2.580 1.00 59.62 76 ARG A O 1
ATOM 610 N N . ARG A 1 77 ? 25.494 5.035 -4.589 1.00 59.47 77 ARG A N 1
ATOM 611 C CA . ARG A 1 77 ? 25.412 6.494 -4.436 1.00 59.47 77 ARG A CA 1
ATOM 612 C C . ARG A 1 77 ? 24.040 7.079 -4.795 1.00 59.47 77 ARG A C 1
ATOM 614 O O . ARG A 1 77 ? 23.726 8.175 -4.351 1.00 59.47 77 ARG A O 1
ATOM 621 N N . CYS A 1 78 ? 23.246 6.372 -5.598 1.00 58.16 78 CYS A N 1
ATOM 622 C CA . CYS A 1 78 ? 21.896 6.786 -5.996 1.00 58.16 78 CYS A CA 1
ATOM 623 C C . CYS A 1 78 ? 20.806 6.201 -5.089 1.00 58.16 78 CYS A C 1
ATOM 625 O O . CYS A 1 78 ? 19.661 6.638 -5.159 1.00 58.16 78 CYS A O 1
ATOM 627 N N . LEU A 1 79 ? 21.146 5.213 -4.257 1.00 66.38 79 LEU A N 1
ATOM 628 C CA . LEU A 1 79 ? 20.244 4.686 -3.241 1.00 66.38 79 LEU A CA 1
ATOM 629 C C . LEU A 1 79 ? 20.264 5.606 -2.012 1.00 66.38 79 LEU A C 1
ATOM 631 O O . LEU A 1 79 ? 21.349 5.988 -1.568 1.00 66.38 79 LEU A O 1
ATOM 635 N N . PRO A 1 80 ? 19.097 5.953 -1.443 1.00 62.91 80 PRO A N 1
ATOM 636 C CA . PRO A 1 80 ? 19.059 6.636 -0.160 1.00 62.91 80 PRO A CA 1
ATOM 637 C C . PRO A 1 80 ? 19.751 5.762 0.892 1.00 62.91 80 PRO A C 1
ATOM 639 O O . PRO A 1 80 ? 19.595 4.537 0.906 1.00 62.91 80 PRO A O 1
ATOM 642 N N . THR A 1 81 ? 20.548 6.385 1.759 1.00 58.22 81 THR A N 1
ATOM 643 C CA . THR A 1 81 ? 21.143 5.700 2.910 1.00 58.22 81 THR A CA 1
ATOM 644 C C . THR A 1 81 ? 20.027 5.098 3.760 1.00 58.22 81 THR A C 1
ATOM 646 O O . THR A 1 81 ? 19.020 5.782 3.964 1.00 58.22 81 THR A O 1
ATOM 649 N N . PRO A 1 82 ? 20.169 3.859 4.263 1.00 46.28 82 PRO A N 1
ATOM 650 C CA . PRO A 1 82 ? 19.162 3.296 5.149 1.00 46.28 82 PRO A CA 1
ATOM 651 C C . PRO A 1 82 ? 19.065 4.192 6.386 1.00 46.28 82 PRO A C 1
ATOM 653 O O . PRO A 1 82 ? 20.028 4.323 7.138 1.00 46.28 82 PRO A O 1
ATOM 656 N N . THR A 1 83 ? 17.930 4.861 6.562 1.00 51.03 83 THR A N 1
ATOM 657 C CA . THR A 1 83 ? 17.573 5.472 7.840 1.00 51.03 83 THR A CA 1
ATOM 658 C C . THR A 1 83 ? 17.233 4.326 8.782 1.00 51.03 83 THR A C 1
ATOM 660 O O . THR A 1 83 ? 16.269 3.601 8.524 1.00 51.03 83 THR A O 1
ATOM 663 N N . CYS A 1 84 ? 18.085 4.119 9.787 1.00 35.19 84 CYS A N 1
ATOM 664 C CA . CYS A 1 84 ? 17.791 3.267 10.935 1.00 35.19 84 CYS A CA 1
ATOM 665 C C . CYS A 1 84 ? 16.590 3.809 11.712 1.00 35.19 84 CYS A C 1
ATOM 667 O O . CYS A 1 84 ? 16.467 5.054 11.790 1.00 35.19 84 CYS A O 1
#

pLDDT: mean 70.97, std 14.78, range [35.19, 88.0]

InterPro domains:
  IPR013785 Aldolase-type TIM barrel [G3DSA:3.20.20.70] (1-81)